Protein AF-A0A9X6NFG2-F1 (afdb_monomer_lite)

Sequence (124 aa):
MVQTKVSKRSIYRFASENARKARRKAKKPKKQPMRKLTLAMVRRMMRMLTNGRAHHCFRFVANAHQLDKSTVQSHLQDRNIKCFKKIKRNLIHKTQKETRRKCVMNLHKTTRMSNVPNMLFLDY

Secondary structure (DSSP, 8-state):
-------HHHHHHHH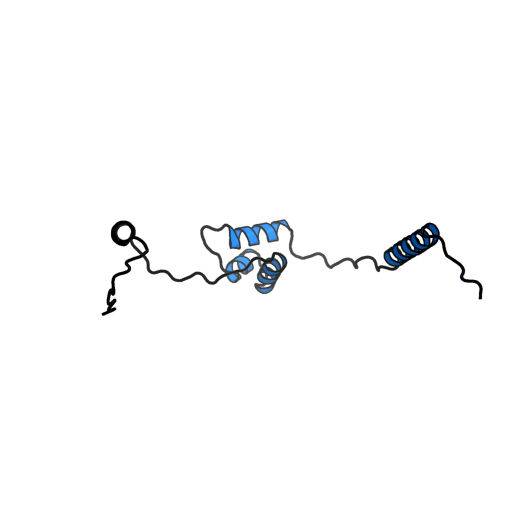HHHHHHHHHHSPPPP-PPPPSS-HHHHHHHHHHHHS-SS---HHHHHHHTT--HHHHHHHHHTTT----PPPP-----HHHHHHHHHHHHHHHHHS-TT----------

Structure (mmCIF, N/CA/C/O backbone):
data_AF-A0A9X6NFG2-F1
#
_entry.id   AF-A0A9X6NFG2-F1
#
loop_
_atom_site.group_PDB
_atom_site.id
_atom_site.type_symbol
_atom_site.label_atom_id
_atom_site.label_alt_id
_atom_site.label_comp_id
_atom_site.label_asym_id
_atom_site.label_entity_id
_atom_site.label_seq_id
_atom_site.pdbx_PDB_ins_code
_atom_site.Cartn_x
_atom_site.Cartn_y
_atom_site.Cartn_z
_atom_site.occupancy
_atom_site.B_iso_or_equiv
_atom_site.auth_seq_id
_atom_site.auth_comp_id
_atom_site.auth_asym_id
_atom_site.auth_atom_id
_atom_site.pdbx_PDB_model_num
ATOM 1 N N . MET A 1 1 ? 9.399 -55.301 -42.067 1.00 41.41 1 MET A N 1
ATOM 2 C CA . MET A 1 1 ? 9.361 -53.950 -41.457 1.00 41.41 1 MET A CA 1
ATOM 3 C C . MET A 1 1 ? 10.361 -53.910 -40.308 1.00 41.41 1 MET A C 1
ATOM 5 O O . MET A 1 1 ? 10.141 -54.583 -39.311 1.00 41.41 1 MET A O 1
ATOM 9 N N . VAL A 1 2 ? 11.488 -53.207 -40.452 1.00 46.00 2 VAL A N 1
ATOM 10 C CA . VAL A 1 2 ? 12.510 -53.121 -39.392 1.00 46.00 2 VAL A CA 1
ATOM 11 C C . VAL A 1 2 ? 12.150 -51.960 -38.466 1.00 46.00 2 VAL A C 1
ATOM 13 O O . VAL A 1 2 ? 12.329 -50.800 -38.823 1.00 46.00 2 VAL A O 1
ATOM 16 N N . GLN A 1 3 ? 11.612 -52.260 -37.283 1.00 54.03 3 GLN A N 1
ATOM 17 C CA . GLN A 1 3 ? 11.478 -51.269 -36.214 1.00 54.03 3 GLN A CA 1
ATOM 18 C C . GLN A 1 3 ? 12.855 -51.055 -35.577 1.00 54.03 3 GLN A C 1
ATOM 20 O O . GLN A 1 3 ? 13.301 -51.841 -34.741 1.00 54.03 3 GLN A O 1
ATOM 25 N N . THR A 1 4 ? 13.547 -49.990 -35.969 1.00 61.53 4 THR A N 1
ATOM 26 C CA . THR A 1 4 ? 14.780 -49.539 -35.318 1.00 61.53 4 THR A CA 1
ATOM 27 C C . THR A 1 4 ? 14.459 -49.045 -33.905 1.00 61.53 4 THR A C 1
ATOM 29 O O . THR A 1 4 ? 14.070 -47.899 -33.687 1.00 61.53 4 THR A O 1
ATOM 32 N N . LYS A 1 5 ? 14.602 -49.926 -32.907 1.00 68.81 5 LYS A N 1
ATOM 33 C CA . LYS A 1 5 ? 14.471 -49.562 -31.489 1.00 68.81 5 LYS A CA 1
ATOM 34 C C . LYS A 1 5 ? 15.674 -48.714 -31.074 1.00 68.81 5 LYS A C 1
ATOM 36 O O . LYS A 1 5 ? 16.734 -49.225 -30.722 1.00 68.81 5 LYS A O 1
ATOM 41 N N . VAL A 1 6 ? 15.510 -47.396 -31.133 1.00 74.75 6 VAL A N 1
ATOM 42 C CA . VAL A 1 6 ? 16.510 -46.427 -30.673 1.00 74.75 6 VAL A CA 1
ATOM 43 C C . VAL A 1 6 ? 16.671 -46.562 -29.154 1.00 74.75 6 VAL A C 1
ATOM 45 O O . VAL A 1 6 ? 15.692 -46.534 -28.410 1.00 74.75 6 VAL A O 1
ATOM 48 N N . SER A 1 7 ? 17.907 -46.712 -28.668 1.00 81.06 7 SER A N 1
ATOM 49 C CA . SER A 1 7 ? 18.160 -46.876 -27.231 1.00 81.06 7 SER A CA 1
ATOM 50 C C . SER A 1 7 ? 17.747 -45.623 -26.439 1.00 81.06 7 SER A C 1
ATOM 52 O O . SER A 1 7 ? 17.888 -44.491 -26.918 1.00 81.06 7 SER A O 1
ATOM 54 N N . LYS A 1 8 ? 17.309 -45.792 -25.183 1.00 79.56 8 LYS A N 1
ATOM 55 C CA . LYS A 1 8 ? 16.974 -44.658 -24.292 1.00 79.56 8 LYS A CA 1
ATOM 56 C C . LYS A 1 8 ? 18.134 -43.660 -24.162 1.00 79.56 8 LYS A C 1
ATOM 58 O O . LYS A 1 8 ? 17.918 -42.451 -24.114 1.00 79.56 8 LYS A O 1
ATOM 63 N N . ARG A 1 9 ? 19.376 -44.159 -24.179 1.00 82.81 9 ARG A N 1
ATOM 64 C CA . ARG A 1 9 ? 20.597 -43.344 -24.099 1.00 82.81 9 ARG A CA 1
ATOM 65 C C . ARG A 1 9 ? 20.774 -42.443 -25.323 1.00 82.81 9 ARG A C 1
ATOM 67 O O . ARG A 1 9 ? 21.141 -41.281 -25.167 1.00 82.81 9 ARG A O 1
ATOM 74 N N . SER A 1 10 ? 20.474 -42.941 -26.524 1.00 81.38 10 SER A N 1
ATOM 75 C CA . SER A 1 10 ? 20.511 -42.131 -27.752 1.00 81.38 10 SER A CA 1
ATOM 76 C C . SER A 1 10 ? 19.430 -41.051 -27.769 1.00 81.38 10 SER A C 1
ATOM 78 O O . SER A 1 10 ? 19.721 -39.924 -28.161 1.00 81.38 10 SER A O 1
ATOM 80 N N . ILE A 1 11 ? 18.227 -41.349 -27.266 1.00 83.31 11 ILE A N 1
ATOM 81 C CA . ILE A 1 11 ? 17.143 -40.359 -27.151 1.00 83.31 11 ILE A CA 1
ATOM 82 C C . ILE A 1 11 ? 17.558 -39.227 -26.202 1.00 83.31 11 ILE A C 1
ATOM 84 O O . ILE A 1 11 ? 17.427 -38.051 -26.539 1.00 83.31 11 ILE A O 1
ATOM 88 N N . TYR A 1 12 ? 18.133 -39.565 -25.044 1.00 85.81 12 TYR A N 1
ATOM 89 C CA . TYR A 1 12 ? 18.599 -38.570 -24.076 1.00 85.81 12 TYR A CA 1
ATOM 90 C C . TYR A 1 12 ? 19.738 -37.698 -24.629 1.00 85.81 12 TYR A C 1
ATOM 92 O O . TYR A 1 12 ? 19.743 -36.474 -24.468 1.00 85.81 12 TYR A O 1
ATOM 100 N N . ARG A 1 13 ? 20.694 -38.310 -25.338 1.00 85.75 13 ARG A N 1
ATOM 101 C CA . ARG A 1 13 ? 21.791 -37.584 -25.993 1.00 85.75 13 ARG A CA 1
ATOM 102 C C . ARG A 1 13 ? 21.264 -36.608 -27.047 1.00 85.75 13 ARG A C 1
ATOM 104 O O . ARG A 1 13 ? 21.642 -35.441 -27.032 1.00 85.75 13 ARG A O 1
ATOM 111 N N . PHE A 1 14 ? 20.321 -37.042 -27.878 1.00 84.81 14 PHE A N 1
ATOM 112 C CA . PHE A 1 14 ? 19.683 -36.185 -28.875 1.00 84.81 14 PHE A CA 1
ATOM 113 C C . PHE A 1 14 ? 18.903 -35.020 -28.238 1.00 84.81 14 PHE A C 1
ATOM 115 O O . PHE A 1 14 ? 19.056 -33.865 -28.644 1.00 84.81 14 PHE A O 1
ATOM 122 N N . ALA A 1 15 ? 18.120 -35.291 -27.190 1.00 85.06 15 ALA A N 1
ATOM 123 C CA . ALA A 1 15 ? 17.364 -34.267 -26.472 1.00 85.06 15 ALA A CA 1
ATOM 124 C C . ALA A 1 15 ? 18.282 -33.224 -25.808 1.00 85.06 15 ALA A C 1
ATOM 126 O O . ALA A 1 15 ? 18.056 -32.018 -25.938 1.00 85.06 15 ALA A O 1
ATOM 127 N N . SER A 1 16 ? 19.351 -33.669 -25.139 1.00 84.44 16 SER A N 1
ATOM 128 C CA . SER A 1 16 ? 20.324 -32.777 -24.492 1.00 84.44 16 SER A CA 1
ATOM 129 C C . SER A 1 16 ? 21.098 -31.910 -25.494 1.00 84.44 16 SER A C 1
ATOM 131 O O . SER A 1 16 ? 21.292 -30.713 -25.255 1.00 84.44 16 SER A O 1
ATOM 133 N N . GLU A 1 17 ? 21.483 -32.458 -26.648 1.00 84.31 17 GLU A N 1
ATOM 134 C CA . GLU A 1 17 ? 22.119 -31.685 -27.717 1.00 84.31 17 GLU A CA 1
ATOM 135 C C . GLU A 1 17 ? 21.176 -30.641 -28.315 1.00 84.31 17 GLU A C 1
ATOM 137 O O . GLU A 1 17 ? 21.588 -29.496 -28.528 1.00 84.31 17 GLU A O 1
ATOM 142 N N . ASN A 1 18 ? 19.905 -30.988 -28.524 1.00 83.50 18 ASN A N 1
ATOM 143 C CA . ASN A 1 18 ? 18.899 -30.040 -28.998 1.00 83.50 18 ASN A CA 1
ATOM 144 C C . ASN A 1 18 ? 18.622 -28.938 -27.975 1.00 83.50 18 ASN A C 1
ATOM 146 O O . ASN A 1 18 ? 18.577 -27.766 -28.349 1.00 83.50 18 ASN A O 1
ATOM 150 N N . ALA A 1 19 ? 18.549 -29.265 -26.683 1.00 81.62 19 ALA A N 1
ATOM 151 C CA . ALA A 1 19 ? 18.429 -28.269 -25.620 1.00 81.62 19 ALA A CA 1
ATOM 152 C C . ALA A 1 19 ? 19.639 -27.315 -25.594 1.00 81.62 19 ALA A C 1
ATOM 154 O O . ALA A 1 19 ? 19.484 -26.098 -25.452 1.00 81.62 19 ALA A O 1
ATOM 155 N N . ARG A 1 20 ? 20.857 -27.833 -25.795 1.00 80.12 20 ARG A N 1
ATOM 156 C CA . ARG A 1 20 ? 22.082 -27.019 -25.865 1.00 80.12 20 ARG A CA 1
ATOM 157 C C . ARG A 1 20 ? 22.116 -26.137 -27.117 1.00 80.12 20 ARG A C 1
ATOM 159 O O . ARG A 1 20 ? 22.492 -24.967 -27.021 1.00 80.12 20 ARG A O 1
ATOM 166 N N . LYS A 1 21 ? 21.700 -26.660 -28.275 1.00 78.69 21 LYS A N 1
ATOM 167 C CA . LYS A 1 21 ? 21.555 -25.889 -29.523 1.00 78.69 21 LYS A CA 1
ATOM 168 C C . LYS A 1 21 ? 20.494 -24.793 -29.374 1.00 78.69 21 LYS A C 1
ATOM 170 O O . LYS A 1 21 ? 20.751 -23.661 -29.775 1.00 78.69 21 LYS A O 1
ATOM 175 N N . ALA A 1 22 ? 19.363 -25.082 -28.730 1.00 75.06 22 ALA A N 1
ATOM 176 C CA . ALA A 1 22 ? 18.312 -24.105 -28.444 1.00 75.06 22 ALA A CA 1
ATOM 177 C C . ALA A 1 22 ? 18.811 -22.974 -27.528 1.00 75.06 22 ALA A C 1
ATOM 179 O O . ALA A 1 22 ? 18.617 -21.802 -27.843 1.00 75.06 22 ALA A O 1
ATOM 180 N N . ARG A 1 23 ? 19.553 -23.297 -26.458 1.00 70.44 23 ARG A N 1
ATOM 181 C CA . ARG A 1 23 ? 20.186 -22.289 -25.583 1.00 70.44 23 ARG A CA 1
ATOM 182 C C . ARG A 1 23 ? 21.202 -21.410 -26.317 1.00 70.44 23 ARG A C 1
ATOM 184 O O . ARG A 1 23 ? 21.286 -20.224 -26.030 1.00 70.44 23 ARG A O 1
ATOM 191 N N . ARG A 1 24 ? 21.957 -21.966 -27.272 1.00 70.44 24 ARG A N 1
ATOM 192 C CA . ARG A 1 24 ? 22.907 -21.203 -28.109 1.00 70.44 24 ARG A CA 1
ATOM 193 C C . ARG A 1 24 ? 22.213 -20.298 -29.131 1.00 70.44 24 ARG A C 1
ATOM 195 O O . ARG A 1 24 ? 22.753 -19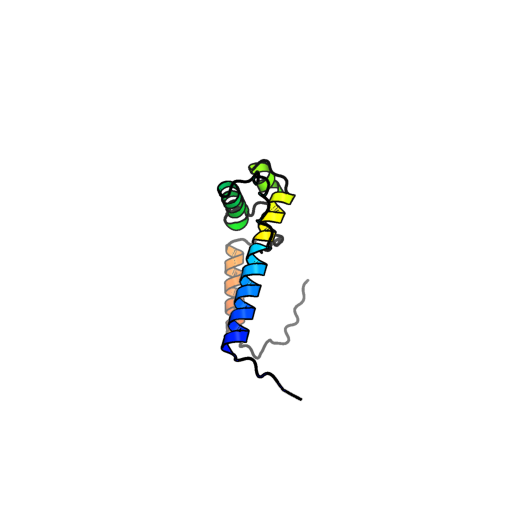.247 -29.454 1.00 70.44 24 ARG A O 1
ATOM 202 N N . LYS A 1 25 ? 21.037 -20.700 -29.627 1.00 70.00 25 LYS A N 1
ATOM 203 C CA . LYS A 1 25 ? 20.199 -19.902 -30.540 1.00 70.00 25 LYS A CA 1
ATOM 204 C C . LYS A 1 25 ? 19.367 -18.837 -29.825 1.00 70.00 25 LYS A C 1
ATOM 206 O O . LYS A 1 25 ? 18.866 -17.927 -30.484 1.00 70.00 25 LYS A O 1
ATOM 211 N N . ALA A 1 26 ? 19.212 -18.926 -28.504 1.00 74.38 26 ALA A N 1
ATOM 212 C CA . ALA A 1 26 ? 18.572 -17.874 -27.734 1.00 74.38 26 ALA A CA 1
ATOM 213 C C . ALA A 1 26 ? 19.384 -16.582 -27.896 1.00 74.38 26 ALA A C 1
ATOM 215 O O . ALA A 1 26 ? 20.565 -16.519 -27.545 1.00 74.38 26 ALA A O 1
ATOM 216 N N . LYS A 1 27 ? 18.753 -15.548 -28.465 1.00 75.62 27 LYS A N 1
ATOM 217 C CA . LYS A 1 27 ? 19.371 -14.226 -28.577 1.00 75.62 27 LYS A CA 1
ATOM 218 C C . LYS A 1 27 ? 19.796 -13.788 -27.178 1.00 75.62 27 LYS A C 1
ATOM 220 O O . LYS A 1 27 ? 18.982 -13.802 -26.254 1.00 75.62 27 LYS A O 1
ATOM 225 N N . LYS A 1 28 ? 21.069 -13.399 -27.030 1.00 74.50 28 LYS A N 1
ATOM 226 C CA . LYS A 1 28 ? 21.551 -12.780 -25.791 1.00 74.50 28 LYS A CA 1
ATOM 227 C C . LYS A 1 28 ? 20.603 -11.629 -25.433 1.00 74.50 28 LYS A C 1
ATOM 229 O O . LYS A 1 28 ? 20.171 -10.918 -26.349 1.00 74.50 28 LYS A O 1
ATOM 234 N N . PRO A 1 29 ? 20.266 -11.440 -24.147 1.00 74.12 29 PRO A N 1
ATOM 235 C CA . PRO A 1 29 ? 19.415 -10.332 -23.747 1.00 74.12 29 PRO A CA 1
ATOM 236 C C . PRO A 1 29 ? 20.036 -9.038 -24.272 1.00 74.12 29 PRO A C 1
ATOM 238 O O . PRO A 1 29 ? 21.209 -8.753 -24.014 1.00 74.12 29 PRO A O 1
ATOM 241 N N . LYS A 1 30 ? 19.271 -8.283 -25.071 1.00 80.06 30 LYS A N 1
ATOM 242 C CA . LYS A 1 30 ? 19.699 -6.955 -25.518 1.00 80.06 30 LYS A CA 1
ATOM 243 C C . LYS A 1 30 ? 20.024 -6.138 -24.270 1.00 80.06 30 LYS A C 1
ATOM 245 O O . LYS A 1 30 ? 19.252 -6.180 -23.310 1.00 80.06 30 LYS A O 1
ATOM 250 N N . LYS A 1 31 ? 21.155 -5.417 -24.285 1.00 73.75 31 LYS A N 1
ATOM 251 C CA . LYS A 1 31 ? 21.492 -4.459 -23.224 1.00 73.75 31 LYS A CA 1
ATOM 252 C C . LYS A 1 31 ? 20.277 -3.555 -23.036 1.00 73.75 31 LYS A C 1
ATOM 254 O O . LYS A 1 31 ? 19.909 -2.824 -23.953 1.00 73.75 31 LYS A O 1
ATOM 259 N N . GLN A 1 32 ? 19.613 -3.681 -21.890 1.00 67.56 32 GLN A N 1
ATOM 260 C CA . GLN A 1 32 ? 18.520 -2.783 -21.561 1.00 67.56 32 GLN A CA 1
ATOM 261 C C . GLN A 1 32 ? 19.116 -1.390 -21.349 1.00 67.56 32 GLN A C 1
ATOM 263 O O . GLN A 1 32 ? 20.234 -1.291 -20.828 1.00 67.56 32 GLN A O 1
ATOM 268 N N . PRO A 1 33 ? 18.409 -0.321 -21.749 1.00 69.50 33 PRO A N 1
ATOM 269 C CA . PRO A 1 33 ? 18.816 1.024 -21.377 1.00 69.50 33 PRO A CA 1
ATOM 270 C C . PRO A 1 33 ? 19.015 1.072 -19.861 1.00 69.50 33 PRO A C 1
ATOM 272 O O . PRO A 1 33 ? 18.238 0.475 -19.108 1.00 69.50 33 PRO A O 1
ATOM 275 N N . MET A 1 34 ? 20.083 1.740 -19.417 1.00 65.19 34 MET A N 1
ATOM 276 C CA . MET A 1 34 ? 20.338 1.940 -17.993 1.00 65.19 34 MET A CA 1
ATOM 277 C C . MET A 1 34 ? 19.067 2.506 -17.361 1.00 65.19 34 MET A C 1
ATOM 279 O O . MET A 1 34 ? 18.582 3.567 -17.760 1.00 65.19 34 MET A O 1
ATOM 283 N N . ARG A 1 35 ? 18.488 1.773 -16.403 1.00 65.25 35 ARG A N 1
ATOM 284 C CA . ARG A 1 35 ? 17.349 2.285 -15.642 1.00 65.25 35 ARG A CA 1
ATOM 285 C C . ARG A 1 35 ? 17.824 3.574 -14.976 1.00 65.25 35 ARG A C 1
ATOM 287 O O . ARG A 1 35 ? 18.759 3.533 -14.184 1.00 65.25 35 ARG A O 1
ATOM 294 N N . LYS A 1 36 ? 17.166 4.700 -15.276 1.00 69.06 36 LYS A N 1
ATOM 295 C CA . LYS A 1 36 ? 17.434 6.012 -14.649 1.00 69.06 36 LYS A CA 1
ATOM 296 C C . LYS A 1 36 ? 17.314 5.972 -13.112 1.00 69.06 36 LYS A C 1
ATOM 298 O O . LYS A 1 36 ? 17.752 6.884 -12.427 1.00 69.06 36 LYS A O 1
ATOM 303 N N . LEU A 1 37 ? 16.724 4.903 -12.574 1.00 78.81 37 LEU A N 1
ATOM 304 C CA . LEU A 1 37 ? 16.521 4.645 -11.157 1.00 78.81 37 LEU A CA 1
ATOM 305 C C . LEU A 1 37 ? 17.564 3.684 -10.588 1.00 78.81 37 LEU A C 1
ATOM 307 O O . LEU A 1 37 ? 17.656 2.520 -10.987 1.00 78.81 37 LEU A O 1
ATOM 311 N N . THR A 1 38 ? 18.284 4.152 -9.571 1.00 85.31 38 THR A N 1
ATOM 312 C CA . THR A 1 38 ? 19.173 3.302 -8.776 1.00 85.31 38 THR A CA 1
ATOM 313 C C . THR A 1 38 ? 18.372 2.401 -7.836 1.00 85.31 38 THR A C 1
ATOM 315 O O . THR A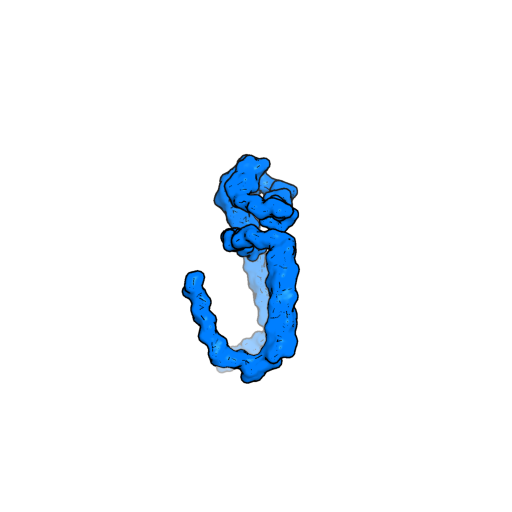 1 38 ? 17.298 2.758 -7.342 1.00 85.31 38 THR A O 1
ATOM 318 N N . LEU A 1 39 ? 18.923 1.230 -7.505 1.00 84.69 39 LEU A N 1
ATOM 319 C CA . LEU A 1 39 ? 18.304 0.317 -6.539 1.00 84.69 39 LEU A CA 1
ATOM 320 C C . LEU A 1 39 ? 18.098 0.985 -5.164 1.00 84.69 39 LEU A C 1
ATOM 322 O O . LEU A 1 39 ? 17.121 0.700 -4.470 1.00 84.69 39 LEU A O 1
ATOM 326 N N . ALA A 1 40 ? 18.998 1.897 -4.781 1.00 88.19 40 ALA A N 1
ATOM 327 C CA . ALA A 1 40 ? 18.905 2.669 -3.546 1.00 88.19 40 ALA A CA 1
ATOM 328 C C . ALA A 1 40 ? 17.680 3.598 -3.532 1.00 88.19 40 ALA A C 1
ATOM 330 O O . ALA A 1 40 ? 16.957 3.631 -2.533 1.00 88.19 40 ALA A O 1
ATOM 331 N N . MET A 1 41 ? 17.402 4.292 -4.641 1.00 88.06 41 MET A N 1
ATOM 332 C CA . MET A 1 41 ? 16.201 5.123 -4.781 1.00 88.06 41 MET A CA 1
ATOM 333 C C . MET A 1 41 ? 14.931 4.285 -4.663 1.00 88.06 41 MET A C 1
ATOM 335 O O . MET A 1 41 ? 14.059 4.614 -3.861 1.00 88.06 41 MET A O 1
ATOM 339 N N . VAL A 1 42 ? 14.865 3.146 -5.361 1.00 87.69 42 VAL A N 1
ATOM 340 C CA . VAL A 1 42 ? 13.703 2.245 -5.279 1.00 87.69 42 VAL A CA 1
ATOM 341 C C . VAL A 1 42 ? 13.475 1.779 -3.837 1.00 87.69 42 VAL A C 1
ATOM 343 O O . VAL A 1 42 ? 12.344 1.779 -3.357 1.00 87.69 42 VAL A O 1
ATOM 346 N N . ARG A 1 43 ? 14.536 1.430 -3.098 1.00 88.44 43 ARG A N 1
ATOM 347 C CA . ARG A 1 43 ? 14.420 1.049 -1.678 1.00 88.44 43 ARG A CA 1
ATOM 348 C C . ARG A 1 43 ? 13.883 2.192 -0.808 1.00 88.44 43 ARG A C 1
ATOM 350 O O . ARG A 1 43 ? 13.059 1.929 0.067 1.00 88.44 43 ARG A O 1
ATOM 357 N N . ARG A 1 44 ? 14.318 3.438 -1.034 1.00 88.06 44 ARG A N 1
ATOM 358 C CA . ARG A 1 44 ? 13.817 4.621 -0.304 1.00 88.06 44 ARG A CA 1
ATOM 359 C C . ARG A 1 44 ? 12.341 4.884 -0.596 1.00 88.06 44 ARG A C 1
ATOM 361 O O . ARG A 1 44 ? 11.566 5.005 0.348 1.00 88.06 44 ARG A O 1
ATOM 368 N N . MET A 1 45 ? 11.949 4.855 -1.870 1.00 88.62 45 MET A N 1
ATOM 369 C CA . MET A 1 45 ? 10.550 4.992 -2.289 1.00 88.62 45 MET A CA 1
ATOM 370 C C . MET A 1 45 ? 9.656 3.961 -1.599 1.00 88.62 45 MET A C 1
ATOM 372 O O . MET A 1 45 ? 8.629 4.313 -1.025 1.00 88.62 45 MET A O 1
ATOM 376 N N . MET A 1 46 ? 10.073 2.689 -1.602 1.00 86.06 46 MET A N 1
ATOM 377 C CA . MET A 1 46 ? 9.314 1.617 -0.955 1.00 86.06 46 MET A CA 1
ATOM 378 C C . MET A 1 46 ? 9.187 1.854 0.548 1.00 86.06 46 MET A C 1
ATOM 380 O O . MET A 1 46 ? 8.086 1.769 1.073 1.00 86.06 46 MET A O 1
ATOM 384 N N . ARG A 1 47 ? 10.272 2.242 1.232 1.00 85.88 47 ARG A N 1
ATOM 385 C CA . ARG A 1 47 ? 10.218 2.567 2.667 1.00 85.88 47 ARG A CA 1
ATOM 386 C C . ARG A 1 47 ? 9.247 3.704 2.976 1.00 85.88 47 ARG A C 1
ATOM 388 O O . ARG A 1 47 ? 8.531 3.608 3.965 1.00 85.88 47 ARG A O 1
ATOM 395 N N . MET A 1 48 ? 9.192 4.748 2.151 1.00 85.31 48 MET A N 1
ATOM 396 C CA . MET A 1 48 ? 8.225 5.836 2.340 1.00 85.31 48 MET A CA 1
ATOM 397 C C . MET A 1 48 ? 6.779 5.360 2.158 1.00 85.31 48 MET A C 1
ATOM 399 O O . MET A 1 48 ? 5.887 5.817 2.865 1.00 85.31 48 MET A O 1
ATOM 403 N N . LEU A 1 49 ? 6.539 4.430 1.235 1.00 82.25 49 LEU A N 1
ATOM 404 C CA . LEU A 1 49 ? 5.200 3.909 0.958 1.00 82.25 49 LEU A CA 1
ATOM 405 C C . LEU A 1 49 ? 4.733 2.872 1.987 1.00 82.25 49 LEU A C 1
ATOM 407 O O . LEU A 1 49 ? 3.546 2.839 2.309 1.00 82.25 49 LEU A O 1
ATOM 411 N N . THR A 1 50 ? 5.637 2.033 2.501 1.00 79.75 50 THR A N 1
ATOM 412 C CA . THR A 1 50 ? 5.287 0.905 3.380 1.00 79.75 50 THR A CA 1
ATOM 413 C C . THR A 1 50 ? 5.582 1.154 4.857 1.00 79.75 50 THR A C 1
ATOM 415 O O . THR A 1 50 ? 4.813 0.708 5.702 1.00 79.75 50 THR A O 1
ATOM 418 N N . ASN A 1 51 ? 6.674 1.853 5.183 1.00 71.06 51 ASN A N 1
ATOM 419 C CA . ASN A 1 51 ? 7.223 1.926 6.546 1.00 71.06 51 ASN A CA 1
ATOM 420 C C . ASN A 1 51 ? 7.134 3.327 7.174 1.00 71.06 51 ASN A C 1
ATOM 422 O O . ASN A 1 51 ? 7.641 3.545 8.275 1.00 71.06 51 ASN A O 1
ATOM 426 N N . GLY A 1 52 ? 6.496 4.290 6.510 1.00 57.66 52 GLY A N 1
ATOM 427 C CA . GLY A 1 52 ? 6.244 5.601 7.094 1.00 57.66 52 GLY A CA 1
ATOM 428 C C . GLY A 1 52 ? 5.123 5.534 8.130 1.00 57.66 52 GLY A C 1
ATOM 429 O O . GLY A 1 52 ? 4.010 5.123 7.814 1.00 57.66 52 GLY A O 1
ATOM 430 N N . ARG A 1 53 ? 5.367 6.042 9.348 1.00 58.75 53 ARG A N 1
ATOM 431 C CA . ARG A 1 53 ? 4.292 6.430 10.292 1.00 58.75 53 ARG A CA 1
ATOM 432 C C . ARG A 1 53 ? 3.223 7.307 9.609 1.00 58.75 53 ARG A C 1
ATOM 434 O O . ARG A 1 53 ? 2.069 7.324 10.027 1.00 58.75 53 ARG A O 1
ATOM 441 N N . ALA A 1 54 ? 3.609 8.001 8.539 1.00 64.44 54 ALA A N 1
ATOM 442 C CA . ALA A 1 54 ? 2.729 8.630 7.576 1.00 64.44 54 ALA A CA 1
ATOM 443 C C . ALA A 1 54 ? 2.571 7.733 6.334 1.00 64.44 54 ALA A C 1
ATOM 445 O O . ALA A 1 54 ? 3.537 7.436 5.638 1.00 64.44 54 ALA A O 1
ATOM 446 N N . HIS A 1 55 ? 1.337 7.327 6.030 1.00 70.12 55 HIS A N 1
ATOM 447 C CA . HIS A 1 55 ? 1.002 6.696 4.753 1.00 70.12 55 HIS A CA 1
ATOM 448 C C . HIS A 1 55 ? 1.130 7.735 3.626 1.00 70.12 55 HIS A C 1
ATOM 450 O O . HIS A 1 55 ? 0.175 8.463 3.340 1.00 70.12 55 HIS A O 1
ATOM 456 N N . HIS A 1 56 ? 2.315 7.845 3.023 1.00 81.38 56 HIS A N 1
ATOM 457 C CA . HIS A 1 56 ? 2.575 8.796 1.944 1.00 81.38 56 HIS A CA 1
ATOM 458 C C . HIS A 1 56 ? 1.855 8.381 0.652 1.00 81.38 56 HIS A C 1
ATOM 460 O O . HIS A 1 56 ? 1.811 7.207 0.287 1.00 81.38 56 HIS A O 1
ATOM 466 N N . CYS A 1 57 ? 1.288 9.353 -0.066 1.00 84.31 57 CYS A N 1
ATOM 467 C CA . CYS A 1 57 ? 0.662 9.104 -1.362 1.00 84.31 57 CYS A CA 1
ATOM 468 C C . CYS A 1 57 ? 1.716 8.997 -2.479 1.00 84.31 57 CYS A C 1
ATOM 470 O O . CYS A 1 57 ? 2.807 9.556 -2.374 1.00 84.31 57 CYS A O 1
ATOM 472 N N . PHE A 1 58 ? 1.381 8.338 -3.595 1.00 88.38 58 PHE A N 1
ATOM 473 C CA . PHE A 1 58 ? 2.317 8.172 -4.719 1.00 88.38 58 PHE A CA 1
ATOM 474 C C . PHE A 1 58 ? 2.837 9.496 -5.269 1.00 88.38 58 PHE A C 1
ATOM 476 O O . PHE A 1 58 ? 4.009 9.588 -5.605 1.00 88.38 58 PHE A O 1
ATOM 483 N N . ARG A 1 59 ? 1.984 10.527 -5.328 1.00 89.25 59 ARG A N 1
ATOM 484 C CA . ARG A 1 59 ? 2.376 11.859 -5.806 1.00 89.25 59 ARG A CA 1
ATOM 485 C C . ARG A 1 59 ? 3.450 12.480 -4.913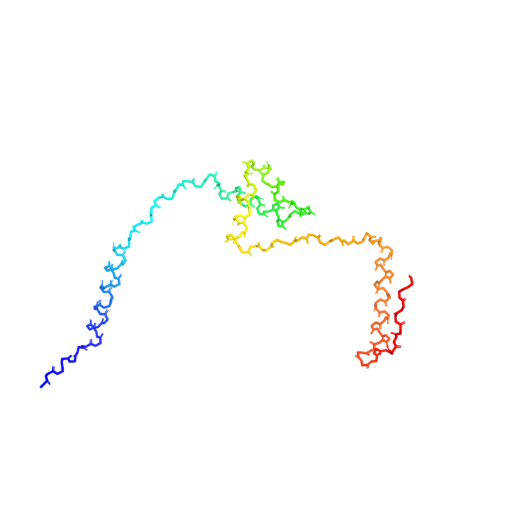 1.00 89.25 59 ARG A C 1
ATOM 487 O O . ARG A 1 59 ? 4.391 13.066 -5.422 1.00 89.25 59 ARG A O 1
ATOM 494 N N . PHE A 1 60 ? 3.336 12.307 -3.598 1.00 89.31 60 PHE A N 1
ATOM 495 C CA . PHE A 1 60 ? 4.332 12.808 -2.657 1.00 89.31 60 PHE A CA 1
ATOM 496 C C . PHE A 1 60 ? 5.686 12.121 -2.855 1.00 89.31 60 PHE A C 1
ATOM 498 O O . PHE A 1 60 ? 6.707 12.790 -2.963 1.00 89.31 60 PHE A O 1
ATOM 505 N N . VAL A 1 61 ? 5.690 10.789 -2.963 1.00 89.31 61 VAL A N 1
ATOM 506 C CA . VAL A 1 61 ? 6.923 10.013 -3.179 1.00 89.31 61 VAL A CA 1
ATOM 507 C C . VAL A 1 61 ? 7.546 10.314 -4.544 1.00 89.31 61 VAL A C 1
ATOM 509 O O . VAL A 1 61 ? 8.762 10.432 -4.649 1.00 89.31 61 VAL A O 1
ATOM 512 N N . ALA A 1 62 ? 6.718 10.482 -5.575 1.00 90.81 62 ALA A N 1
ATOM 513 C CA . ALA A 1 62 ? 7.141 10.874 -6.915 1.00 90.81 62 ALA A CA 1
ATOM 514 C C . ALA A 1 62 ? 7.850 12.238 -6.897 1.00 90.81 62 ALA A C 1
ATOM 516 O O . ALA A 1 62 ? 8.993 12.341 -7.337 1.00 90.81 62 ALA A O 1
ATOM 517 N N . ASN A 1 63 ? 7.233 13.246 -6.271 1.00 91.00 63 ASN A N 1
ATOM 518 C CA . ASN A 1 63 ? 7.816 14.580 -6.135 1.00 91.00 63 ASN A CA 1
ATOM 519 C C . ASN A 1 63 ? 9.124 14.565 -5.326 1.00 91.00 63 ASN A C 1
ATOM 521 O O . ASN A 1 63 ? 10.097 15.193 -5.731 1.00 91.00 63 ASN A O 1
ATOM 525 N N . ALA A 1 64 ? 9.175 13.815 -4.219 1.00 89.12 64 ALA A N 1
ATOM 526 C CA . ALA A 1 64 ? 10.365 13.716 -3.365 1.00 89.12 64 ALA A CA 1
ATOM 527 C C . ALA A 1 64 ? 11.589 13.129 -4.090 1.00 89.12 64 ALA A C 1
ATOM 529 O O . ALA A 1 64 ? 12.726 13.392 -3.704 1.00 89.12 64 ALA A O 1
ATOM 530 N N . HIS A 1 65 ? 11.359 12.329 -5.130 1.00 87.75 65 HIS A N 1
ATOM 531 C CA . HIS A 1 65 ? 12.412 11.702 -5.922 1.00 87.75 65 HIS A CA 1
ATOM 532 C C . HIS A 1 65 ? 12.544 12.278 -7.337 1.00 87.75 65 HIS A C 1
ATOM 534 O O . HIS A 1 65 ? 13.353 11.755 -8.097 1.00 87.75 65 HIS A O 1
ATOM 540 N N . GLN A 1 66 ? 11.795 13.338 -7.673 1.00 88.69 66 GLN A N 1
ATOM 541 C CA . GLN A 1 66 ? 11.751 13.943 -9.014 1.00 88.69 66 GLN A CA 1
ATOM 542 C C . GLN A 1 66 ? 11.428 12.916 -10.113 1.00 88.69 66 GLN A C 1
ATOM 544 O O . GLN A 1 66 ? 12.077 12.842 -11.154 1.00 88.69 66 GLN A O 1
ATOM 549 N N . LEU A 1 67 ? 10.433 12.073 -9.846 1.00 88.62 67 LEU A N 1
ATOM 550 C CA . LEU A 1 67 ? 9.977 11.017 -10.745 1.00 88.62 67 LEU A CA 1
ATOM 551 C C . LEU A 1 67 ? 8.527 11.243 -11.138 1.00 88.62 67 LEU A C 1
ATOM 553 O O . LEU A 1 67 ? 7.753 11.850 -10.400 1.00 88.62 67 LEU A O 1
ATOM 557 N N . ASP A 1 68 ? 8.127 10.618 -12.239 1.00 89.69 68 ASP A N 1
ATOM 558 C CA . ASP A 1 68 ? 6.717 10.496 -12.568 1.00 89.69 68 ASP A CA 1
ATOM 559 C C . ASP A 1 68 ? 6.009 9.525 -11.625 1.00 89.69 68 ASP A C 1
ATOM 561 O O . ASP A 1 68 ? 6.516 8.453 -11.272 1.00 89.69 68 ASP A O 1
ATOM 565 N N . LYS A 1 69 ? 4.764 9.865 -11.279 1.00 89.50 69 LYS A N 1
ATOM 566 C CA . LYS A 1 69 ? 3.883 9.016 -10.466 1.00 89.50 69 LYS A CA 1
ATOM 567 C C . LYS A 1 69 ? 3.728 7.608 -11.056 1.00 89.50 69 LYS A C 1
ATOM 569 O O . LYS A 1 69 ? 3.685 6.640 -10.296 1.00 89.50 69 LYS A O 1
ATOM 574 N N . SER A 1 70 ? 3.651 7.492 -12.383 1.00 89.75 70 SER A N 1
ATOM 575 C CA . SER A 1 70 ? 3.550 6.212 -13.097 1.00 89.75 70 SER A CA 1
ATOM 576 C C . SER A 1 70 ? 4.737 5.300 -12.788 1.00 89.75 70 SER A C 1
ATOM 578 O O . SER A 1 70 ? 4.541 4.131 -12.481 1.00 89.75 70 SER A O 1
ATOM 580 N N . THR A 1 71 ? 5.951 5.849 -12.747 1.00 88.88 71 THR A N 1
ATOM 581 C CA . THR A 1 71 ? 7.178 5.105 -12.431 1.00 88.88 71 THR A CA 1
ATOM 582 C C . THR A 1 71 ? 7.129 4.494 -11.030 1.00 88.88 71 THR A C 1
ATOM 584 O O . THR A 1 71 ? 7.514 3.342 -10.821 1.00 88.88 71 THR A O 1
ATOM 587 N N . VAL A 1 72 ? 6.604 5.244 -10.057 1.00 88.12 72 VAL A N 1
ATOM 588 C CA . VAL A 1 72 ? 6.399 4.752 -8.685 1.00 88.12 72 VAL A CA 1
ATOM 589 C C . VAL A 1 72 ? 5.390 3.603 -8.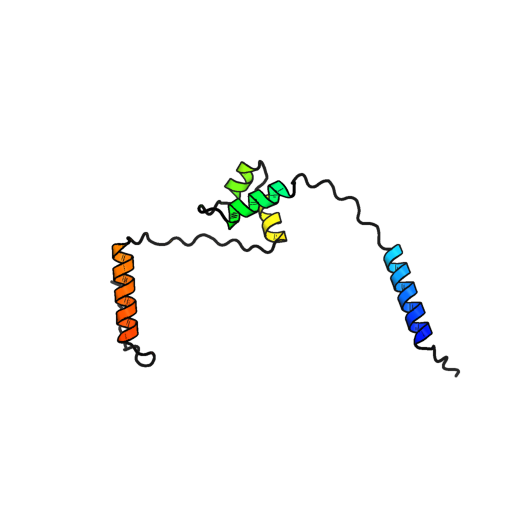662 1.00 88.12 72 VAL A C 1
ATOM 591 O O . VAL A 1 72 ? 5.610 2.596 -7.987 1.00 88.12 72 VAL A O 1
ATOM 594 N N . GLN A 1 73 ? 4.297 3.745 -9.413 1.00 88.38 73 GLN A N 1
ATOM 595 C CA . GLN A 1 73 ? 3.235 2.747 -9.493 1.00 88.38 73 GLN A CA 1
ATOM 596 C C . GLN A 1 73 ? 3.702 1.453 -10.173 1.00 88.38 73 GLN A C 1
ATOM 598 O O . GLN A 1 73 ? 3.450 0.376 -9.634 1.00 88.38 73 GLN A O 1
ATOM 603 N N . SER A 1 74 ? 4.435 1.542 -11.285 1.00 88.75 74 SER A N 1
ATOM 604 C CA . SER A 1 74 ? 4.995 0.370 -11.971 1.00 88.75 74 SER A CA 1
ATOM 605 C C . SER A 1 74 ? 5.921 -0.424 -11.050 1.00 88.75 74 SER A C 1
ATOM 607 O O . SER A 1 74 ? 5.813 -1.640 -10.958 1.00 88.75 74 SER A O 1
ATOM 609 N N . HIS A 1 75 ? 6.765 0.253 -10.264 1.00 87.56 75 HIS A N 1
ATOM 610 C CA . HIS A 1 75 ? 7.656 -0.430 -9.322 1.00 87.56 75 HIS A CA 1
ATOM 611 C C . HIS A 1 75 ? 6.949 -1.108 -8.141 1.00 87.56 75 HIS A C 1
ATOM 613 O O . HIS A 1 75 ? 7.500 -2.052 -7.571 1.00 87.56 75 HIS A O 1
ATOM 619 N N . LEU A 1 76 ? 5.761 -0.644 -7.749 1.00 85.56 76 LEU A N 1
ATOM 620 C CA . LEU A 1 76 ? 4.919 -1.348 -6.777 1.00 85.56 76 LEU A CA 1
ATOM 621 C C . LEU A 1 76 ? 4.274 -2.590 -7.396 1.00 85.56 76 LEU A C 1
ATOM 623 O O . LEU A 1 76 ? 4.248 -3.642 -6.754 1.00 85.56 76 LEU A O 1
ATOM 627 N N . GLN A 1 77 ? 3.795 -2.468 -8.638 1.00 86.56 77 GLN A N 1
ATOM 628 C CA . GLN A 1 77 ? 3.198 -3.569 -9.395 1.00 86.56 77 GLN A CA 1
ATOM 629 C C . GLN A 1 77 ? 4.214 -4.684 -9.660 1.00 86.56 77 GLN A C 1
ATOM 631 O O . GLN A 1 77 ? 3.920 -5.834 -9.348 1.00 86.56 77 GLN A O 1
ATOM 636 N N . ASP A 1 78 ? 5.434 -4.348 -10.091 1.00 87.56 78 ASP A N 1
ATOM 637 C CA . ASP A 1 78 ? 6.546 -5.299 -10.273 1.00 87.56 78 ASP A CA 1
ATOM 638 C C . ASP A 1 78 ? 6.837 -6.127 -9.008 1.00 87.56 78 ASP A C 1
ATOM 640 O O . ASP A 1 78 ? 7.361 -7.238 -9.074 1.00 87.56 78 ASP A O 1
ATOM 644 N N . ARG A 1 79 ? 6.534 -5.566 -7.831 1.00 84.19 79 ARG A N 1
ATOM 645 C CA . ARG A 1 79 ? 6.766 -6.179 -6.516 1.00 84.19 79 ARG A CA 1
ATOM 646 C C . ARG A 1 79 ? 5.518 -6.835 -5.929 1.00 84.19 79 ARG A C 1
ATOM 648 O O . ARG A 1 79 ? 5.570 -7.280 -4.785 1.00 84.19 79 ARG A O 1
ATOM 655 N N . ASN A 1 80 ? 4.409 -6.880 -6.669 1.00 86.31 80 ASN A N 1
ATOM 656 C CA . ASN A 1 80 ? 3.113 -7.394 -6.217 1.00 86.31 80 ASN A CA 1
ATOM 657 C C . ASN A 1 80 ? 2.590 -6.736 -4.925 1.00 86.31 80 ASN A C 1
ATOM 659 O O . ASN A 1 80 ? 1.846 -7.349 -4.156 1.00 86.31 80 ASN A O 1
ATOM 663 N N . ILE A 1 81 ? 2.955 -5.476 -4.672 1.00 82.69 81 ILE A N 1
ATOM 664 C CA . ILE A 1 81 ? 2.479 -4.743 -3.495 1.00 82.69 81 ILE A CA 1
ATOM 665 C C . ILE A 1 81 ? 1.128 -4.110 -3.829 1.00 82.69 81 ILE A C 1
ATOM 667 O O . ILE A 1 81 ? 1.035 -3.202 -4.656 1.00 82.69 81 ILE A O 1
ATOM 671 N N . LYS A 1 82 ? 0.069 -4.570 -3.157 1.00 81.75 82 LYS A N 1
ATOM 672 C CA . LYS A 1 82 ? -1.271 -3.981 -3.272 1.00 81.75 82 LYS A CA 1
ATOM 673 C C . LYS A 1 82 ? -1.356 -2.710 -2.431 1.00 81.75 82 LYS A C 1
ATOM 675 O O . LYS A 1 82 ? -1.045 -2.719 -1.242 1.00 81.75 82 LYS A O 1
ATOM 680 N N . CYS A 1 83 ? -1.821 -1.622 -3.035 1.00 75.75 83 CYS A N 1
ATOM 681 C CA . CYS A 1 83 ? -2.067 -0.369 -2.332 1.00 75.75 83 CYS A CA 1
ATOM 682 C C . CYS A 1 83 ? -3.567 -0.177 -2.123 1.00 75.75 83 CYS A C 1
ATOM 684 O O . CYS A 1 83 ? -4.337 -0.172 -3.080 1.00 75.75 83 CYS A O 1
ATOM 686 N N . PHE A 1 84 ? -3.972 0.011 -0.870 1.00 76.12 84 PHE A N 1
ATOM 687 C CA . PHE A 1 84 ? -5.368 0.214 -0.497 1.00 76.12 84 PHE A CA 1
ATOM 688 C C . PHE A 1 84 ? -5.622 1.671 -0.130 1.00 76.12 84 PHE A C 1
ATOM 690 O O . PHE A 1 84 ? -4.767 2.347 0.450 1.00 76.12 84 PHE A O 1
ATOM 697 N N . LYS A 1 85 ? -6.825 2.161 -0.440 1.00 75.50 85 LYS A N 1
ATOM 698 C CA . LYS A 1 85 ? -7.265 3.475 0.028 1.00 75.50 85 LYS A CA 1
ATOM 699 C C . LYS A 1 85 ? -7.370 3.436 1.552 1.00 75.50 85 LYS A C 1
ATOM 701 O O . LYS A 1 85 ? -7.973 2.526 2.116 1.00 75.50 85 LYS A O 1
ATOM 706 N N . LYS A 1 86 ? -6.799 4.438 2.223 1.00 74.19 86 LYS A N 1
ATOM 707 C CA . LYS A 1 86 ? -6.931 4.572 3.676 1.00 74.19 86 LYS A CA 1
ATOM 708 C C . LYS A 1 86 ? -8.414 4.718 4.033 1.00 74.19 86 LYS A C 1
ATOM 710 O O . LYS A 1 86 ? -9.083 5.623 3.535 1.00 74.19 86 LYS A O 1
ATOM 715 N N . ILE A 1 87 ? -8.909 3.838 4.901 1.00 80.50 87 ILE A N 1
ATOM 716 C CA . ILE A 1 87 ? -10.279 3.902 5.420 1.00 80.50 87 ILE A CA 1
ATOM 717 C C . ILE A 1 87 ? -10.389 5.132 6.327 1.00 80.50 87 ILE A C 1
ATOM 719 O O . ILE A 1 87 ? -9.600 5.288 7.265 1.00 80.50 87 ILE A O 1
ATOM 723 N N . LYS A 1 88 ? -11.363 6.007 6.051 1.00 79.31 88 LYS A N 1
ATOM 724 C CA . LYS A 1 88 ? -11.726 7.091 6.970 1.00 79.31 88 LYS A CA 1
ATOM 725 C C . LYS A 1 88 ? -12.386 6.457 8.192 1.00 79.31 88 LYS A C 1
ATOM 727 O O . LYS A 1 88 ? -13.385 5.762 8.058 1.00 79.31 88 LYS A O 1
ATOM 732 N N . ARG A 1 89 ? -11.799 6.656 9.370 1.00 80.56 89 ARG A N 1
ATOM 733 C CA . ARG A 1 89 ? -12.383 6.235 10.647 1.00 80.56 89 ARG A CA 1
ATOM 734 C C . ARG A 1 89 ? -12.739 7.474 11.446 1.00 80.56 89 ARG A C 1
ATOM 736 O O . ARG A 1 89 ? -11.963 8.429 11.440 1.00 80.56 89 ARG A O 1
ATOM 743 N N . ASN A 1 90 ? -13.868 7.422 12.145 1.00 86.19 90 ASN A N 1
ATOM 744 C CA . ASN A 1 90 ? -14.230 8.460 13.101 1.00 86.19 90 ASN A CA 1
ATOM 745 C C . ASN A 1 90 ? -13.136 8.554 14.166 1.00 86.19 90 ASN A C 1
ATOM 747 O O . ASN A 1 90 ? -12.569 7.538 14.589 1.00 86.19 90 ASN A O 1
ATOM 751 N N . LEU A 1 91 ? -12.809 9.779 14.569 1.00 85.69 91 LEU A N 1
ATOM 752 C CA . LEU A 1 91 ? -11.864 10.000 15.649 1.00 85.69 91 LEU A CA 1
ATOM 753 C C . LEU A 1 91 ? -12.527 9.545 16.952 1.00 85.69 91 LEU A C 1
ATOM 755 O O . LEU A 1 91 ? -13.496 10.143 17.398 1.00 85.69 91 LEU A O 1
ATOM 759 N N . ILE A 1 92 ? -12.017 8.464 17.538 1.00 88.56 92 ILE A N 1
ATOM 760 C CA . ILE A 1 92 ? -12.504 7.942 18.818 1.00 88.56 92 ILE A CA 1
ATOM 761 C C . ILE A 1 92 ? -11.498 8.337 19.893 1.00 88.56 92 ILE A C 1
ATOM 763 O O . ILE A 1 92 ? -10.325 7.938 19.826 1.00 88.56 92 ILE A O 1
ATOM 767 N N . HIS A 1 93 ? -11.956 9.097 20.885 1.00 92.00 93 HIS A N 1
ATOM 768 C CA . HIS A 1 93 ? -11.128 9.502 22.017 1.00 92.00 93 HIS A CA 1
ATOM 769 C C . HIS A 1 93 ? -10.722 8.289 22.876 1.00 92.00 93 HIS A C 1
ATOM 771 O O . HIS A 1 93 ? -11.372 7.242 22.848 1.00 92.00 93 HIS A O 1
ATOM 777 N N . LYS A 1 94 ? -9.641 8.401 23.662 1.00 92.69 94 LYS A N 1
ATOM 778 C CA . LYS A 1 94 ? -9.148 7.287 24.498 1.00 92.69 94 LYS A CA 1
ATOM 779 C C . LYS A 1 94 ? -10.218 6.761 25.464 1.00 92.69 94 LYS A C 1
ATOM 781 O O . LYS A 1 94 ? -10.392 5.550 25.551 1.00 92.69 94 LYS A O 1
ATOM 786 N N . THR A 1 95 ? -10.979 7.655 26.094 1.00 92.62 95 THR A N 1
ATOM 787 C CA . THR A 1 95 ? -12.085 7.301 27.004 1.00 92.62 95 THR A CA 1
ATOM 788 C C . THR A 1 95 ? -13.147 6.456 26.301 1.00 92.62 95 THR A C 1
ATOM 790 O O . THR A 1 95 ? -13.485 5.369 26.754 1.00 92.62 95 THR A O 1
ATOM 793 N N . GLN A 1 96 ? -13.586 6.882 25.115 1.00 93.31 96 GLN A N 1
ATOM 794 C CA . GLN A 1 96 ? -14.551 6.143 24.300 1.00 93.31 96 GLN A CA 1
ATOM 795 C C . GLN A 1 96 ? -14.017 4.772 23.860 1.00 93.31 96 GLN A C 1
ATOM 797 O O . GLN A 1 96 ? -14.784 3.812 23.783 1.00 93.31 96 GLN A O 1
ATOM 802 N N . LYS A 1 97 ? -12.710 4.639 23.584 1.00 93.81 97 LYS A N 1
ATOM 803 C CA . LYS A 1 97 ? -12.105 3.329 23.274 1.00 93.81 97 LYS A CA 1
ATOM 804 C C . LYS A 1 97 ? -12.215 2.372 24.454 1.00 93.81 97 LYS A C 1
ATOM 806 O O . LYS A 1 97 ? -12.514 1.197 24.250 1.00 93.81 97 LYS A O 1
ATOM 811 N N . GLU A 1 98 ? -11.985 2.863 25.666 1.00 94.06 98 GLU A N 1
ATOM 812 C CA . GLU A 1 98 ? -12.079 2.047 26.871 1.00 94.06 98 GLU A CA 1
ATOM 813 C C . GLU A 1 98 ? -13.526 1.635 27.164 1.00 94.06 98 GLU A C 1
ATOM 815 O O . GLU A 1 98 ? -13.782 0.452 27.395 1.00 94.06 98 GLU A O 1
ATOM 820 N N . THR A 1 99 ? -14.481 2.563 27.046 1.00 94.00 99 THR A N 1
ATOM 821 C CA . THR A 1 99 ? -15.914 2.262 27.192 1.00 94.00 99 THR A CA 1
ATOM 822 C C . THR A 1 99 ? -16.367 1.210 26.182 1.00 94.00 99 THR A C 1
ATOM 824 O O . THR A 1 99 ? -17.005 0.227 26.557 1.00 94.00 99 THR A O 1
ATOM 827 N N . ARG A 1 100 ? -15.971 1.346 24.908 1.00 93.56 100 ARG A N 1
ATOM 828 C CA . ARG A 1 100 ? -16.275 0.352 23.863 1.00 93.56 100 ARG A CA 1
ATOM 829 C C . ARG A 1 100 ? -15.665 -1.009 24.180 1.00 93.56 100 ARG A C 1
ATOM 831 O O . ARG A 1 100 ? -16.338 -2.022 24.021 1.00 93.56 100 ARG A O 1
ATOM 838 N N . ARG A 1 101 ? -14.416 -1.045 24.656 1.00 93.94 101 ARG A N 1
ATOM 839 C CA . ARG A 1 101 ? -13.749 -2.292 25.055 1.00 93.94 101 ARG A CA 1
ATOM 840 C C . ARG A 1 101 ? -14.505 -2.983 26.189 1.00 93.94 101 ARG A C 1
ATOM 842 O O . ARG A 1 101 ? -14.766 -4.176 26.081 1.00 93.94 101 ARG A O 1
ATOM 849 N N . LYS A 1 102 ? -14.871 -2.251 27.247 1.00 94.00 102 LYS A N 1
ATOM 850 C CA . LYS A 1 102 ? -15.637 -2.793 28.384 1.00 94.00 102 LYS A CA 1
ATOM 851 C C . LYS A 1 102 ? -17.011 -3.302 27.942 1.00 94.00 102 LYS A C 1
ATOM 853 O O . LYS A 1 102 ? -17.380 -4.412 28.305 1.00 94.00 102 LYS A O 1
ATOM 858 N N . CYS A 1 103 ? -17.714 -2.543 27.100 1.00 90.00 103 CYS A N 1
ATOM 859 C CA . CYS A 1 103 ? -19.008 -2.939 26.542 1.00 90.00 103 CYS A CA 1
ATOM 860 C C . CYS A 1 103 ? -18.918 -4.263 25.764 1.00 90.00 103 CYS A C 1
ATOM 862 O O . CYS A 1 103 ? -19.644 -5.201 26.078 1.00 90.00 103 CYS A O 1
ATOM 864 N N . VAL A 1 104 ? -17.965 -4.387 24.830 1.00 90.31 104 VAL A N 1
ATOM 865 C CA . VAL A 1 104 ? -17.764 -5.624 24.052 1.00 90.31 104 VAL A CA 1
ATOM 866 C C . VAL A 1 104 ? -17.383 -6.801 24.951 1.00 90.31 104 VAL A C 1
ATOM 868 O O . VAL A 1 104 ? -17.907 -7.896 24.776 1.00 90.31 104 VAL A O 1
ATOM 871 N N . MET A 1 105 ? -16.504 -6.588 25.935 1.00 89.94 105 MET A N 1
ATOM 872 C CA . MET A 1 105 ? -16.126 -7.632 26.895 1.00 89.94 105 MET A CA 1
ATOM 873 C C . MET A 1 105 ? -17.325 -8.122 27.713 1.00 89.94 105 MET A C 1
ATOM 875 O O . MET A 1 105 ? -17.463 -9.324 27.927 1.00 89.94 105 MET A O 1
ATOM 879 N N . ASN A 1 106 ? -18.186 -7.209 28.163 1.00 87.69 106 ASN A N 1
ATOM 880 C CA . ASN A 1 106 ? -19.389 -7.557 28.914 1.00 87.69 106 ASN A CA 1
ATOM 881 C C . ASN A 1 106 ? -20.388 -8.303 28.031 1.00 87.69 106 ASN A C 1
ATOM 883 O O . ASN A 1 106 ? -20.852 -9.363 28.437 1.00 87.69 106 ASN A O 1
ATOM 887 N N . LEU A 1 107 ? -20.637 -7.807 26.814 1.00 83.56 107 LEU A N 1
ATOM 888 C CA . LEU A 1 107 ? -21.498 -8.465 25.833 1.00 83.56 107 LEU A CA 1
ATOM 889 C C . LEU A 1 107 ? -21.018 -9.892 25.551 1.00 83.56 107 LEU A C 1
ATOM 891 O O . LEU A 1 107 ? -21.807 -10.827 25.579 1.00 83.56 107 LEU A O 1
ATOM 895 N N . HIS A 1 108 ? -19.715 -10.083 25.346 1.00 82.44 108 HIS A N 1
ATOM 896 C CA . HIS A 1 108 ? -19.145 -11.401 25.072 1.00 82.44 108 HIS A CA 1
ATOM 897 C C . HIS A 1 108 ? -19.262 -12.371 26.260 1.00 82.44 108 HIS A C 1
ATOM 899 O O . HIS A 1 108 ? -19.413 -13.573 26.063 1.00 82.44 108 HIS A O 1
ATOM 905 N N . LYS A 1 109 ? -19.218 -11.866 27.501 1.00 82.94 109 LYS A N 1
ATOM 906 C CA . LYS A 1 109 ? -19.459 -12.682 28.702 1.00 82.94 109 LYS A CA 1
ATOM 907 C C . LYS A 1 109 ? -20.928 -13.073 28.855 1.00 82.94 109 LYS A C 1
ATOM 909 O O . LYS A 1 109 ? -21.203 -14.185 29.298 1.00 82.94 109 LYS A O 1
ATOM 914 N N . THR A 1 110 ? -21.852 -12.167 28.534 1.00 74.69 110 THR A N 1
ATOM 915 C CA . THR A 1 110 ? -23.295 -12.377 28.722 1.00 74.69 110 THR A CA 1
ATOM 916 C C . THR A 1 110 ? -23.929 -13.175 27.585 1.00 74.69 110 THR A C 1
ATOM 918 O O . THR A 1 110 ? -24.780 -14.021 27.838 1.00 74.69 110 THR A O 1
ATOM 921 N N . THR A 1 111 ? -23.485 -12.971 26.344 1.00 70.75 111 THR A N 1
ATOM 922 C CA . THR A 1 111 ? -23.936 -13.733 25.168 1.00 70.75 111 THR A CA 1
ATOM 923 C C . THR A 1 111 ? -22.937 -14.841 24.832 1.00 70.75 111 THR A C 1
ATOM 925 O O . THR A 1 111 ? -22.013 -14.668 24.040 1.00 70.75 111 THR A O 1
ATOM 928 N N . ARG A 1 112 ? -23.115 -16.023 25.441 1.00 62.91 112 ARG A N 1
ATOM 929 C CA . ARG A 1 112 ? -22.480 -17.256 24.938 1.00 62.91 112 ARG A CA 1
ATOM 930 C C . ARG A 1 112 ? -23.079 -17.577 23.564 1.00 62.91 112 ARG A C 1
ATOM 932 O O . ARG A 1 112 ? -24.282 -17.430 23.380 1.00 62.91 112 ARG A O 1
ATOM 939 N N . MET A 1 113 ? -22.230 -17.999 22.623 1.00 57.00 113 MET A N 1
ATOM 940 C CA . MET A 1 113 ? -22.424 -17.997 21.157 1.00 57.00 113 MET A CA 1
ATOM 941 C C . MET A 1 113 ? -23.720 -18.608 20.571 1.00 57.00 113 MET A C 1
ATOM 943 O O . MET A 1 113 ? -23.909 -18.533 19.363 1.00 57.00 113 MET A O 1
ATOM 947 N N . SER A 1 114 ? -24.604 -19.203 21.372 1.00 57.31 114 SER A N 1
ATOM 948 C CA . SER A 1 114 ? -25.865 -19.816 20.935 1.00 57.31 114 SER A CA 1
ATOM 949 C C . SER A 1 114 ? -27.116 -18.962 21.183 1.00 57.31 114 SER A C 1
ATOM 951 O O . SER A 1 114 ? -28.155 -19.267 20.614 1.00 57.31 114 SER A O 1
ATOM 953 N N . ASN A 1 115 ? -27.030 -17.893 21.986 1.00 58.44 115 ASN A N 1
ATOM 954 C CA . ASN A 1 115 ? -28.164 -17.020 22.307 1.00 58.44 115 ASN A CA 1
ATOM 955 C C . ASN A 1 115 ? -27.824 -15.571 21.946 1.00 58.44 115 ASN A C 1
ATOM 957 O O . ASN A 1 115 ? -27.648 -14.746 22.841 1.00 58.44 115 ASN A O 1
ATOM 961 N N . VAL A 1 116 ? -27.707 -15.238 20.655 1.00 61.56 116 VAL A N 1
ATOM 962 C CA . VAL A 1 116 ? -27.953 -13.842 20.260 1.00 61.56 116 VAL A CA 1
ATOM 963 C C . VAL A 1 116 ? -29.453 -13.655 20.489 1.00 61.56 116 VAL A C 1
ATOM 965 O O . VAL A 1 116 ? -30.232 -14.290 19.779 1.00 61.56 116 VAL A O 1
ATOM 968 N N . PRO A 1 117 ? -29.893 -12.905 21.516 1.00 60.19 117 PRO A N 1
ATOM 969 C CA . PRO A 1 117 ? -31.320 -12.698 21.732 1.00 60.19 117 PRO A CA 1
ATOM 970 C C . PRO A 1 117 ? -31.890 -12.035 20.474 1.00 60.19 117 PRO A C 1
ATOM 972 O O . PRO A 1 117 ? -31.128 -11.392 19.750 1.00 60.19 117 PRO A O 1
ATOM 975 N N . ASN A 1 118 ? -33.196 -12.144 20.215 1.00 66.50 118 ASN A N 1
ATOM 976 C CA . ASN A 1 118 ? -33.879 -11.328 19.200 1.00 66.50 118 ASN A CA 1
ATOM 977 C C . ASN A 1 118 ? -33.794 -9.840 19.600 1.00 66.50 118 ASN A C 1
ATOM 979 O O . ASN A 1 118 ? -34.756 -9.244 20.075 1.00 66.50 118 ASN A O 1
ATOM 983 N N . MET A 1 119 ? -32.603 -9.254 19.499 1.00 69.00 119 MET A N 1
ATOM 984 C CA . MET A 1 119 ? -32.320 -7.869 19.810 1.00 69.00 119 MET A CA 1
ATOM 985 C C . MET A 1 119 ? -32.738 -7.060 18.596 1.00 69.00 119 MET A C 1
ATOM 987 O O . MET A 1 119 ? -32.138 -7.158 17.525 1.00 69.00 119 MET A O 1
ATOM 991 N N . LEU A 1 120 ? -33.795 -6.274 18.768 1.00 72.25 120 LEU A N 1
ATOM 992 C CA . LEU A 1 120 ? -34.199 -5.287 17.786 1.00 72.25 120 LEU A CA 1
ATOM 993 C C . LEU A 1 120 ? -33.222 -4.108 17.903 1.00 72.25 120 LEU A C 1
ATOM 995 O O . LEU A 1 120 ? -33.292 -3.323 18.847 1.00 72.25 120 LEU A O 1
ATOM 999 N N . PHE A 1 121 ? -32.259 -4.025 16.988 1.00 74.62 121 PHE A N 1
ATOM 1000 C CA . PHE A 1 121 ? -31.372 -2.869 16.898 1.00 74.62 121 PHE A CA 1
ATOM 1001 C C . PHE A 1 121 ? -32.085 -1.778 16.098 1.00 74.62 121 PHE A C 1
ATOM 1003 O O . PHE A 1 121 ? -32.349 -1.956 14.911 1.00 74.62 121 PHE A O 1
ATOM 1010 N N . LEU A 1 122 ? -32.417 -0.671 16.759 1.00 76.44 122 LEU A N 1
ATOM 1011 C CA . LEU A 1 122 ? -32.950 0.531 16.122 1.00 76.44 122 LEU A CA 1
ATOM 1012 C C . LEU A 1 122 ? -31.861 1.601 16.143 1.00 76.44 122 LEU A C 1
ATOM 1014 O O . LEU A 1 122 ? -31.419 2.004 17.218 1.00 76.44 122 LEU A O 1
ATOM 1018 N N . ASP A 1 123 ? -31.443 2.042 14.961 1.00 70.44 123 ASP A N 1
ATOM 1019 C CA . ASP A 1 123 ? -30.635 3.248 14.801 1.00 70.44 123 ASP A CA 1
ATOM 1020 C C . ASP A 1 123 ? -31.608 4.435 14.678 1.00 70.44 123 ASP A C 1
ATOM 1022 O O . ASP A 1 123 ? -32.286 4.570 13.659 1.00 70.44 123 ASP A O 1
ATOM 1026 N N 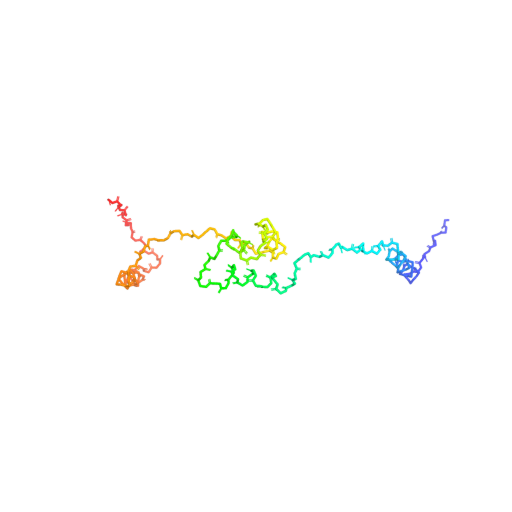. TYR A 1 124 ? -31.721 5.242 15.740 1.00 47.16 124 TYR A N 1
ATOM 1027 C CA . TYR A 1 124 ? -32.425 6.534 15.739 1.00 47.16 124 TYR A CA 1
ATOM 1028 C C . TYR A 1 124 ? -31.466 7.678 15.404 1.00 47.16 124 TYR A C 1
ATOM 1030 O O . TYR A 1 124 ? -30.301 7.628 15.870 1.00 47.16 124 TYR A O 1
#

pLDDT: mean 79.58, std 11.2, range [41.41, 94.06]

Radius of gyration: 31.05 Å; chains: 1; bounding box: 57×68×70 Å

Foldseek 3Di:
DDDPPDDPVNVVVVVVVVVVVVVVPPPDPDPDPPDPDDPVLLVVLVCQCPVDPDNDDLVRSCVVSVHDSVVSVVSCVVVVNDDDDDDDDDDQDPVNVVVVVVVVVVVCVVDDPPPPDPDDDDDD

Organism: Hypsibius exemplaris (NCBI:txid2072580)